Protein AF-A0ABD7GNI4-F1 (afdb_monomer)

Radius of gyration: 13.39 Å; Cα contacts (8 Å, |Δi|>4): 133; chains: 1; bounding box: 30×21×38 Å

Secondary structure (DSSP, 8-state):
--SHHHHHHTTS---S-GGG-EEEEETHHHHHHHHHHHH-TTT--EEEEES--TT--SSTTSTTHHHHHHHHS---S-EEE-

Solvent-accessible surface area (backbone atoms only — not comparable to full-atom values): 4637 Å² total; per-residue (Å²): 128,80,54,69,57,56,58,44,51,77,76,40,100,59,79,88,50,19,78,77,30,70,36,67,27,51,32,65,38,10,34,48,27,49,54,50,31,73,76,35,46,88,60,25,12,27,30,42,22,45,72,41,44,55,67,50,39,99,46,92,89,39,57,23,40,66,58,52,50,60,72,74,47,77,90,66,83,63,47,79,45,114

Structure (mmCIF, N/CA/C/O backbone):
data_AF-A0ABD7GNI4-F1
#
_entry.id   AF-A0ABD7GNI4-F1
#
loop_
_atom_site.group_PDB
_atom_site.id
_atom_site.type_symbol
_atom_site.label_atom_id
_atom_site.label_alt_id
_atom_site.label_comp_id
_atom_site.label_asym_id
_atom_site.label_entity_id
_atom_site.label_seq_id
_atom_site.pdbx_PDB_ins_code
_atom_site.Cartn_x
_atom_site.Cartn_y
_atom_site.Cartn_z
_atom_site.occupancy
_atom_site.B_iso_or_equiv
_atom_site.auth_seq_id
_atom_site.auth_comp_id
_atom_site.auth_asym_id
_atom_site.auth_atom_id
_atom_site.pdbx_PDB_model_num
ATOM 1 N N . ALA A 1 1 ? 2.218 -7.283 7.760 1.00 83.50 1 ALA A N 1
ATOM 2 C CA . ALA A 1 1 ? 0.966 -6.695 8.287 1.00 83.50 1 ALA A CA 1
ATOM 3 C C . ALA A 1 1 ? 0.486 -7.345 9.599 1.00 83.50 1 ALA A C 1
ATOM 5 O O . ALA A 1 1 ? -0.664 -7.155 9.981 1.00 83.50 1 ALA A O 1
ATOM 6 N N . HIS A 1 2 ? 1.345 -8.097 10.301 1.00 93.50 2 HIS A N 1
ATOM 7 C CA . HIS A 1 2 ? 0.920 -9.023 11.363 1.00 93.50 2 HIS A CA 1
ATOM 8 C C . HIS A 1 2 ? 1.261 -8.561 12.782 1.00 93.50 2 HIS A C 1
ATOM 10 O O . HIS A 1 2 ? 0.784 -9.158 13.734 1.00 93.50 2 HIS A O 1
ATOM 16 N N . GLU A 1 3 ? 2.057 -7.502 12.927 1.00 96.19 3 GLU A N 1
ATOM 17 C CA . GLU A 1 3 ? 2.517 -7.032 14.237 1.00 96.19 3 GLU A CA 1
ATOM 18 C C . GLU A 1 3 ? 1.916 -5.666 14.566 1.00 96.19 3 GLU A C 1
ATOM 20 O O . GLU A 1 3 ? 1.043 -5.570 15.422 1.00 96.19 3 GLU A O 1
ATOM 25 N N . LEU A 1 4 ? 2.308 -4.617 13.830 1.00 95.62 4 LEU A N 1
ATOM 26 C CA . LEU A 1 4 ? 1.891 -3.245 14.133 1.00 95.62 4 LEU A CA 1
ATOM 27 C C . L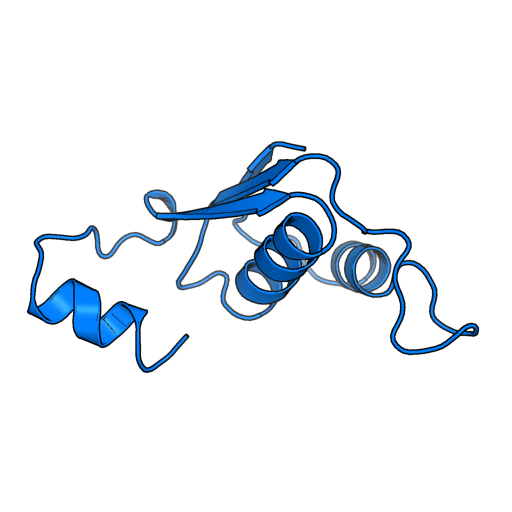EU A 1 4 ? 0.370 -3.045 14.074 1.00 95.62 4 LEU A C 1
ATOM 29 O O . LEU A 1 4 ? -0.202 -2.447 14.977 1.00 95.62 4 LEU A O 1
ATOM 33 N N . LEU A 1 5 ? -0.294 -3.544 13.028 1.00 95.31 5 LEU A N 1
ATOM 34 C CA . LEU A 1 5 ? -1.741 -3.378 12.875 1.00 95.31 5 LEU A CA 1
ATOM 35 C C . LEU A 1 5 ? -2.517 -4.090 14.006 1.00 95.31 5 LEU A C 1
ATOM 37 O O . LEU A 1 5 ? -3.281 -3.405 14.683 1.00 95.31 5 LEU A O 1
ATOM 41 N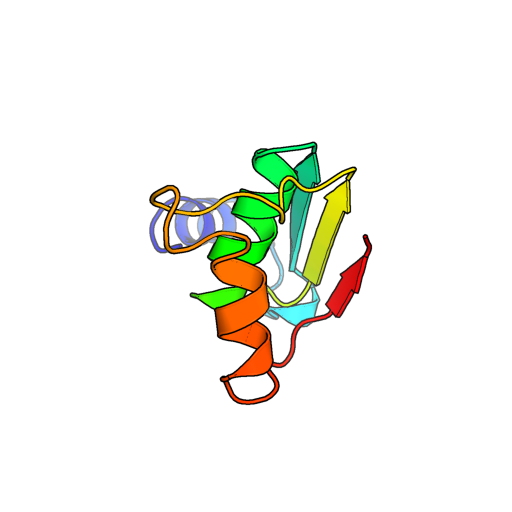 N . PRO A 1 6 ? -2.285 -5.387 14.303 1.00 95.38 6 PRO A N 1
ATOM 42 C CA . PRO A 1 6 ? -2.908 -6.027 15.465 1.00 95.38 6 PRO A CA 1
ATOM 43 C C . PRO A 1 6 ? -2.577 -5.343 16.796 1.00 95.38 6 PRO A C 1
ATOM 45 O O . PRO A 1 6 ? -3.459 -5.164 17.632 1.00 95.38 6 PRO A O 1
ATOM 48 N N . TRP A 1 7 ? -1.330 -4.900 16.988 1.00 97.31 7 TRP A N 1
ATOM 49 C CA . TRP A 1 7 ? -0.920 -4.181 18.198 1.00 97.31 7 TRP A CA 1
ATOM 50 C C . TRP A 1 7 ? -1.680 -2.859 18.386 1.00 97.31 7 TRP A C 1
ATOM 52 O O . TRP A 1 7 ? -2.036 -2.515 19.516 1.00 97.31 7 TRP A O 1
ATOM 62 N N . LEU A 1 8 ? -1.946 -2.136 17.290 1.00 96.69 8 LEU A N 1
ATOM 63 C CA . LEU A 1 8 ? -2.743 -0.909 17.286 1.00 96.69 8 LEU A CA 1
ATOM 64 C C . LEU A 1 8 ? -4.222 -1.198 17.566 1.00 96.69 8 LEU A C 1
ATOM 66 O O . LEU A 1 8 ? -4.815 -0.517 18.396 1.00 96.69 8 LEU A O 1
ATOM 70 N N . GLN A 1 9 ? -4.800 -2.221 16.931 1.00 95.44 9 GLN A N 1
ATOM 71 C CA . GLN A 1 9 ? -6.200 -2.622 17.143 1.00 95.44 9 GLN A CA 1
ATOM 72 C C . GLN A 1 9 ? -6.473 -3.058 18.591 1.00 95.44 9 GLN A C 1
ATOM 74 O O . GLN A 1 9 ? -7.555 -2.826 19.113 1.00 95.44 9 GLN A O 1
ATOM 79 N N . GLN A 1 10 ? -5.481 -3.633 19.277 1.00 96.31 10 GLN A N 1
ATOM 80 C CA . GLN A 1 10 ? -5.593 -3.967 20.703 1.00 96.31 10 GLN A CA 1
ATOM 81 C C . GLN A 1 10 ? -5.609 -2.740 21.628 1.00 96.31 10 GLN A C 1
ATOM 83 O O . GLN A 1 10 ? -6.028 -2.848 22.778 1.00 96.31 10 GLN A O 1
ATOM 88 N N . ARG A 1 11 ? -5.100 -1.590 21.169 1.00 98.00 11 ARG A N 1
ATOM 89 C CA . ARG A 1 11 ? -4.916 -0.376 21.988 1.00 98.00 11 ARG A CA 1
ATOM 90 C C . ARG A 1 11 ? -5.901 0.733 21.662 1.00 98.00 11 ARG A C 1
ATOM 92 O O . ARG A 1 11 ? -6.166 1.576 22.513 1.00 98.00 11 ARG A O 1
ATOM 99 N N . TYR A 1 12 ? -6.420 0.740 20.443 1.00 97.50 12 TYR A N 1
ATOM 100 C CA . TYR A 1 12 ? -7.285 1.783 19.920 1.00 97.50 12 TYR A CA 1
ATOM 101 C C . TYR A 1 12 ? -8.484 1.151 19.217 1.00 97.50 12 TYR A C 1
ATOM 103 O O . TYR A 1 12 ? -8.355 0.109 18.578 1.00 97.50 12 TYR A O 1
ATOM 111 N N . ALA A 1 13 ? -9.637 1.816 19.283 1.00 95.88 13 ALA A N 1
ATOM 112 C CA . ALA A 1 13 ? -10.839 1.418 18.554 1.00 95.88 13 ALA A CA 1
ATOM 113 C C . ALA A 1 13 ? -10.690 1.732 17.052 1.00 95.88 13 ALA A C 1
ATOM 115 O O . ALA A 1 13 ? -11.226 2.718 16.548 1.00 95.88 13 ALA A O 1
ATOM 116 N N . LEU A 1 14 ? -9.892 0.925 16.352 1.00 95.88 14 LEU A N 1
ATOM 117 C CA . LEU A 1 14 ? -9.698 1.009 14.905 1.00 95.88 14 LEU A CA 1
ATOM 118 C C . LEU A 1 14 ? -10.700 0.114 14.175 1.00 95.88 14 LEU A C 1
ATOM 120 O O . LEU A 1 14 ? -11.021 -0.971 14.649 1.00 95.88 14 LEU A O 1
ATOM 124 N N . SER A 1 15 ? -11.139 0.545 12.991 1.00 95.25 15 SER A N 1
ATOM 125 C CA . SER A 1 15 ? -12.034 -0.252 12.147 1.00 95.25 15 SER A CA 1
ATOM 126 C C . SER A 1 15 ? -11.396 -1.580 11.723 1.00 95.25 15 SER A C 1
ATOM 128 O O . SER A 1 15 ? -10.230 -1.638 11.309 1.00 95.25 15 SER A O 1
ATOM 130 N N . GLU A 1 16 ? -12.192 -2.649 11.778 1.00 94.25 16 GLU A N 1
ATOM 131 C CA . GLU A 1 16 ? -11.849 -3.973 11.254 1.00 94.25 16 GLU A CA 1
ATOM 132 C C . GLU A 1 16 ? -12.148 -4.123 9.758 1.00 94.25 16 GLU A C 1
ATOM 134 O O . GLU A 1 16 ? -11.715 -5.098 9.145 1.00 94.25 16 GLU A O 1
ATOM 139 N N . GLU A 1 17 ? -12.705 -3.098 9.116 1.00 97.50 17 GLU A N 1
ATOM 140 C CA . GLU A 1 17 ? -12.925 -3.094 7.673 1.00 97.50 17 GLU A CA 1
ATOM 141 C C . GLU A 1 17 ? -11.676 -2.589 6.928 1.00 97.50 17 GLU A C 1
ATOM 143 O O . GLU A 1 17 ? -11.169 -1.498 7.221 1.00 97.50 17 GLU A O 1
ATOM 148 N N . PRO A 1 18 ? -11.136 -3.336 5.945 1.00 97.38 18 PRO A N 1
ATOM 149 C CA . PRO A 1 18 ? -9.992 -2.883 5.148 1.00 97.38 18 PRO A CA 1
ATOM 150 C C . PRO A 1 18 ? -10.298 -1.598 4.381 1.00 97.38 18 PRO A C 1
ATOM 152 O O . PRO A 1 18 ? -9.424 -0.742 4.236 1.00 97.38 18 PRO A O 1
ATOM 155 N N . ALA A 1 19 ? -11.548 -1.436 3.937 1.00 97.62 19 ALA A N 1
ATOM 156 C CA . ALA A 1 19 ? -12.019 -0.258 3.217 1.00 97.62 19 ALA A CA 1
ATOM 157 C C . ALA A 1 19 ? -11.883 1.040 4.031 1.00 97.62 19 ALA A C 1
ATOM 159 O O . ALA A 1 19 ? -11.809 2.116 3.440 1.00 97.62 19 ALA A O 1
ATOM 160 N N . ASP A 1 20 ? -11.781 0.968 5.358 1.00 97.56 20 ASP A N 1
ATOM 161 C CA . ASP A 1 20 ? -11.617 2.142 6.223 1.00 97.56 20 ASP A CA 1
ATOM 162 C C . ASP A 1 20 ? -10.151 2.498 6.487 1.00 97.56 20 ASP A C 1
ATOM 164 O O . ASP A 1 20 ? -9.853 3.522 7.103 1.00 97.56 20 ASP A O 1
ATOM 168 N N . ARG A 1 21 ? -9.210 1.677 6.013 1.00 97.62 21 ARG A N 1
ATOM 169 C CA . ARG A 1 21 ? -7.782 1.827 6.298 1.00 97.62 21 ARG A CA 1
ATOM 170 C C . ARG A 1 21 ? -7.025 2.339 5.084 1.00 97.62 21 ARG A C 1
ATOM 172 O O . ARG A 1 21 ? -7.050 1.729 4.016 1.00 97.62 21 ARG A O 1
ATOM 179 N N . VAL A 1 22 ? -6.309 3.445 5.286 1.00 98.31 22 VAL A N 1
ATOM 180 C CA . VAL A 1 22 ? -5.463 4.088 4.276 1.00 98.31 22 VAL A CA 1
ATOM 181 C C . VAL A 1 22 ? -3.993 3.875 4.622 1.00 98.31 22 VAL A C 1
ATOM 183 O O . VAL A 1 22 ? -3.558 4.218 5.721 1.00 98.31 22 VAL A O 1
ATOM 186 N N . LEU A 1 23 ? -3.216 3.363 3.669 1.00 98.44 23 LEU A N 1
ATOM 187 C CA . LEU A 1 23 ? -1.759 3.489 3.682 1.00 98.44 23 LEU A CA 1
ATOM 188 C C . LEU A 1 23 ? -1.361 4.739 2.906 1.00 98.44 23 LEU A C 1
ATOM 190 O O . LEU A 1 23 ? -1.836 4.946 1.791 1.00 98.44 23 LEU A O 1
ATOM 194 N N . SER A 1 24 ? -0.504 5.571 3.490 1.00 98.56 24 SER A N 1
ATOM 195 C CA . SER A 1 24 ? -0.071 6.822 2.877 1.00 98.56 24 SER A CA 1
ATOM 196 C C . SER A 1 24 ? 1.440 6.973 2.924 1.00 98.56 24 SER A C 1
ATOM 198 O O . SER A 1 24 ? 2.080 6.606 3.911 1.00 98.56 24 SER A O 1
ATOM 200 N N . GLY A 1 25 ? 2.006 7.555 1.872 1.00 98.56 25 GLY A N 1
ATOM 201 C CA . GLY A 1 25 ? 3.416 7.913 1.836 1.00 98.56 25 GLY A CA 1
ATOM 202 C C . GLY A 1 25 ? 3.798 8.659 0.567 1.00 98.56 25 GLY A C 1
ATOM 203 O O . GLY A 1 25 ? 3.059 8.657 -0.417 1.00 98.56 25 GLY A O 1
ATOM 204 N N . SER A 1 26 ? 4.977 9.282 0.584 1.00 98.50 26 SER A N 1
ATOM 205 C CA . SER A 1 26 ? 5.537 9.988 -0.567 1.00 98.50 26 SER A CA 1
ATOM 206 C C . SER A 1 26 ? 6.757 9.281 -1.149 1.00 98.50 26 SER A C 1
ATOM 208 O O . SER A 1 26 ? 7.462 8.577 -0.424 1.00 98.50 26 SER A O 1
ATOM 210 N N . SER A 1 27 ? 7.028 9.447 -2.448 1.00 98.25 27 SER A N 1
ATOM 211 C CA . SER A 1 27 ? 8.194 8.832 -3.108 1.00 98.25 27 SER A CA 1
ATOM 212 C C . SER A 1 27 ? 8.228 7.308 -2.882 1.00 98.25 27 SER A C 1
ATOM 214 O O . SER A 1 27 ? 7.255 6.606 -3.183 1.00 98.25 27 SER A O 1
ATOM 216 N N . TYR A 1 28 ? 9.298 6.775 -2.290 1.00 98.19 28 TYR A N 1
ATOM 217 C CA . TYR A 1 28 ? 9.388 5.370 -1.887 1.00 98.19 28 TYR A CA 1
ATOM 218 C C . TYR A 1 28 ? 8.314 4.952 -0.878 1.00 98.19 28 TYR A C 1
ATOM 220 O O . TYR A 1 28 ? 7.889 3.802 -0.897 1.00 98.19 28 TYR A O 1
ATOM 228 N N . GLY A 1 29 ? 7.823 5.864 -0.038 1.00 98.56 29 GLY A N 1
ATOM 229 C CA . GLY A 1 29 ? 6.692 5.607 0.854 1.00 98.56 29 GLY A CA 1
ATOM 230 C C . GLY A 1 29 ? 5.378 5.390 0.099 1.00 98.56 29 GLY A C 1
ATOM 231 O O . GLY A 1 29 ? 4.573 4.551 0.503 1.00 98.56 29 GLY A O 1
ATOM 232 N N . GLY A 1 30 ? 5.178 6.083 -1.028 1.00 98.56 30 GLY A N 1
ATOM 233 C CA . GLY A 1 30 ? 4.026 5.862 -1.911 1.00 98.56 30 GLY A CA 1
ATOM 234 C C . GLY A 1 30 ? 4.093 4.489 -2.584 1.00 98.56 30 GLY A C 1
ATOM 235 O O . GLY A 1 30 ? 3.128 3.724 -2.545 1.00 98.56 30 GLY A O 1
ATOM 236 N N . LEU A 1 31 ? 5.281 4.122 -3.084 1.00 98.50 31 LEU A N 1
ATOM 237 C CA . LEU A 1 31 ? 5.554 2.777 -3.604 1.00 98.50 31 LEU A CA 1
ATOM 238 C C . LEU A 1 31 ? 5.330 1.700 -2.531 1.00 98.50 31 LEU A C 1
ATOM 240 O O . LEU A 1 31 ? 4.636 0.718 -2.783 1.00 98.50 31 LEU A O 1
ATOM 244 N N . ALA A 1 32 ? 5.888 1.882 -1.332 1.00 98.50 32 ALA A N 1
ATOM 245 C CA . ALA A 1 32 ? 5.756 0.934 -0.230 1.00 98.50 32 ALA A CA 1
ATOM 246 C C . ALA A 1 32 ? 4.291 0.755 0.189 1.00 98.50 32 ALA A C 1
ATOM 248 O O . ALA A 1 32 ? 3.856 -0.376 0.399 1.00 98.50 32 ALA A O 1
ATOM 249 N N . SER A 1 33 ? 3.518 1.844 0.237 1.00 98.69 33 SER A N 1
ATOM 250 C CA . SER A 1 33 ? 2.078 1.799 0.520 1.00 98.69 33 SER A CA 1
ATOM 251 C C . SER A 1 33 ? 1.333 0.946 -0.509 1.00 98.69 33 SER A C 1
ATOM 253 O O . SER A 1 33 ? 0.579 0.049 -0.129 1.00 98.69 33 SER A O 1
ATOM 255 N N . GLY A 1 34 ? 1.613 1.146 -1.802 1.00 98.31 34 GLY A N 1
ATOM 256 C CA . GLY A 1 34 ? 1.067 0.315 -2.878 1.00 98.31 34 GLY A CA 1
ATOM 257 C C . GLY A 1 34 ? 1.492 -1.154 -2.780 1.00 98.31 34 GLY A C 1
ATOM 258 O O . GLY A 1 34 ? 0.652 -2.043 -2.891 1.00 98.31 34 GLY A O 1
ATOM 259 N N . CYS A 1 35 ? 2.773 -1.425 -2.508 1.00 98.12 35 CYS A N 1
ATOM 260 C CA . CYS A 1 35 ? 3.301 -2.782 -2.332 1.00 98.12 35 CYS A CA 1
ATOM 261 C C . CYS A 1 35 ? 2.641 -3.525 -1.162 1.00 98.12 35 CYS A C 1
ATOM 263 O O . CYS A 1 35 ? 2.347 -4.715 -1.275 1.00 98.12 35 CYS A O 1
ATOM 265 N N . ILE A 1 36 ? 2.427 -2.851 -0.029 1.00 98.31 36 ILE A N 1
ATOM 266 C CA . ILE A 1 36 ? 1.791 -3.458 1.146 1.00 98.31 36 ILE A CA 1
ATOM 267 C C . ILE A 1 36 ? 0.311 -3.723 0.859 1.00 98.31 36 ILE A C 1
ATOM 269 O O . ILE A 1 36 ? -0.148 -4.828 1.136 1.00 98.31 36 ILE A O 1
ATOM 273 N N . ALA A 1 37 ? -0.417 -2.770 0.271 1.00 98.19 37 ALA A N 1
ATOM 274 C CA . ALA A 1 37 ? -1.824 -2.964 -0.082 1.00 98.19 37 ALA A CA 1
ATOM 275 C C . ALA A 1 37 ? -2.015 -4.082 -1.120 1.00 98.19 37 ALA A C 1
ATOM 277 O O . ALA A 1 37 ? -2.916 -4.898 -0.973 1.00 98.19 37 ALA A O 1
ATOM 278 N N . TYR A 1 38 ? -1.128 -4.179 -2.118 1.00 98.06 38 TYR A N 1
ATOM 279 C CA . TYR A 1 38 ? -1.131 -5.274 -3.095 1.00 98.06 38 TYR A CA 1
ATOM 280 C C . TYR A 1 38 ? -0.977 -6.649 -2.433 1.00 98.06 38 TYR A C 1
ATOM 282 O O . TYR A 1 38 ? -1.645 -7.603 -2.814 1.00 98.06 38 TYR A O 1
ATOM 290 N N . ARG A 1 39 ? -0.092 -6.756 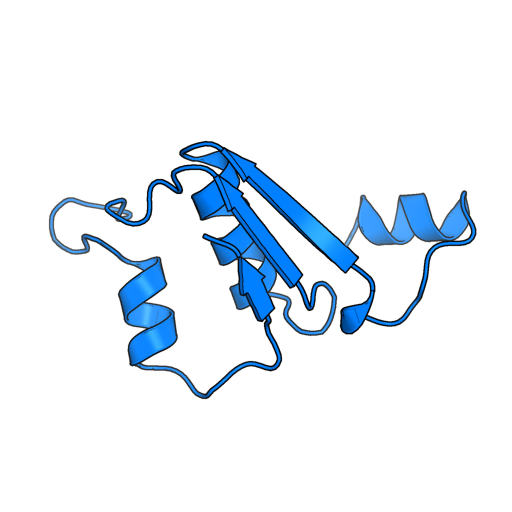-1.433 1.00 97.38 39 ARG A N 1
ATOM 291 C CA . ARG A 1 39 ? 0.179 -8.019 -0.728 1.00 97.38 39 ARG A CA 1
ATOM 292 C C . ARG A 1 39 ? -0.866 -8.369 0.328 1.00 97.38 39 ARG A C 1
ATOM 294 O O . ARG A 1 39 ? -0.987 -9.542 0.658 1.00 97.38 39 ARG A O 1
ATOM 301 N N . TYR A 1 40 ? -1.551 -7.369 0.880 1.00 97.94 40 TYR A N 1
ATOM 302 C CA . TYR A 1 40 ? -2.495 -7.531 1.988 1.00 97.94 40 TYR A CA 1
ATOM 303 C C . TYR A 1 40 ? -3.800 -6.738 1.761 1.00 97.94 40 TYR A C 1
ATOM 305 O O . TYR A 1 40 ? -4.154 -5.888 2.596 1.00 97.94 40 TYR A O 1
ATOM 313 N N . PRO A 1 41 ? -4.517 -6.958 0.641 1.00 97.62 41 PRO A N 1
ATOM 314 C CA . PRO A 1 41 ? -5.750 -6.229 0.331 1.00 97.62 41 PRO A CA 1
ATOM 315 C C . PRO A 1 41 ? -6.866 -6.505 1.349 1.00 97.62 41 PRO A C 1
ATOM 317 O O . PRO A 1 41 ? -7.726 -5.659 1.581 1.00 97.62 41 PRO A O 1
ATOM 320 N N . GLU A 1 42 ? -6.810 -7.643 2.041 1.00 97.25 42 GLU A N 1
ATOM 321 C CA . GLU A 1 42 ? -7.692 -8.007 3.153 1.00 97.25 42 GLU A CA 1
ATOM 322 C C . GLU A 1 42 ? -7.409 -7.222 4.444 1.00 97.25 42 GLU A C 1
ATOM 324 O O . GLU A 1 42 ? -8.083 -7.417 5.453 1.00 97.25 42 GLU A O 1
ATOM 329 N N . ARG A 1 43 ? -6.398 -6.343 4.453 1.00 97.06 43 ARG A N 1
ATOM 330 C CA . ARG A 1 43 ? -6.043 -5.503 5.611 1.00 97.06 43 ARG A CA 1
ATOM 331 C C . ARG A 1 43 ? -6.012 -4.016 5.300 1.00 97.06 43 ARG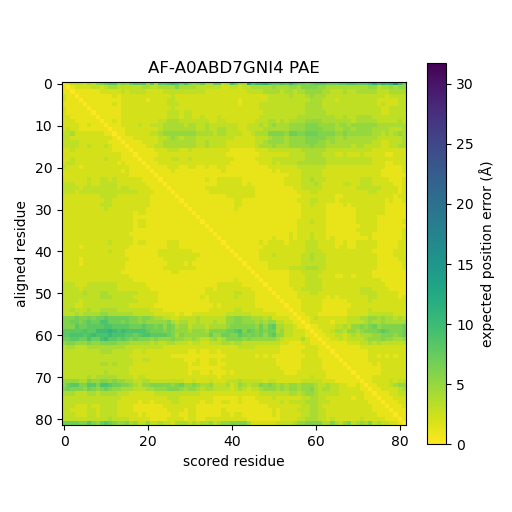 A C 1
ATOM 333 O O . ARG A 1 43 ? -6.225 -3.224 6.218 1.00 97.06 43 ARG A O 1
ATOM 340 N N . PHE A 1 44 ? -5.743 -3.628 4.060 1.00 98.00 44 PHE A N 1
ATOM 341 C CA . PHE A 1 44 ? -5.688 -2.229 3.646 1.00 98.00 44 PHE A CA 1
ATOM 342 C C . PHE A 1 44 ? -6.396 -2.071 2.306 1.00 98.00 44 PHE A C 1
ATOM 344 O O . PHE A 1 44 ? -5.915 -2.578 1.301 1.00 98.00 44 PHE A O 1
ATOM 351 N N . GLY A 1 45 ? -7.521 -1.360 2.298 1.00 98.25 45 GLY A N 1
ATOM 352 C CA . GLY A 1 45 ? -8.342 -1.148 1.106 1.00 98.25 45 GLY A CA 1
ATOM 353 C C . GLY A 1 45 ? -8.032 0.148 0.360 1.00 98.25 45 GLY A C 1
ATOM 354 O O . GLY A 1 45 ? -8.492 0.331 -0.766 1.00 98.25 45 GLY A O 1
ATOM 355 N N . LYS A 1 46 ? -7.278 1.075 0.963 1.00 98.75 46 LYS A N 1
ATOM 356 C CA . LYS A 1 46 ? -7.005 2.393 0.377 1.00 98.75 46 LYS A CA 1
ATOM 357 C C . LYS A 1 46 ? -5.520 2.734 0.403 1.00 98.75 46 LYS A C 1
ATOM 359 O O . LYS A 1 46 ? -4.819 2.459 1.379 1.00 98.75 46 LYS A O 1
ATOM 364 N N . VAL A 1 47 ? -5.061 3.398 -0.653 1.00 98.81 47 VAL A N 1
ATOM 365 C CA . VAL A 1 47 ? -3.697 3.921 -0.774 1.00 98.81 47 VAL A CA 1
ATOM 366 C C . VAL A 1 47 ? -3.744 5.393 -1.167 1.00 98.81 47 VAL A C 1
ATOM 368 O O . VAL A 1 47 ? -4.387 5.749 -2.150 1.00 98.81 47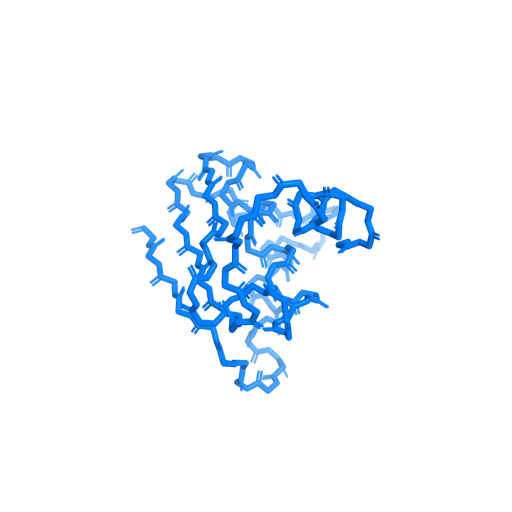 VAL A O 1
ATOM 371 N N . LEU A 1 48 ? -3.029 6.232 -0.420 1.00 98.75 48 LEU A N 1
ATOM 372 C CA . LEU A 1 48 ? -2.714 7.614 -0.771 1.00 98.75 48 LEU A CA 1
ATOM 373 C C . LEU A 1 48 ? -1.221 7.700 -1.108 1.00 98.75 48 LEU A C 1
ATOM 375 O O . LEU A 1 48 ? -0.368 7.778 -0.226 1.00 98.75 48 LEU A O 1
ATOM 379 N N . SER A 1 49 ? -0.888 7.647 -2.391 1.00 98.56 49 SER A N 1
ATOM 380 C CA . SER A 1 49 ? 0.498 7.681 -2.853 1.00 98.56 49 SER A CA 1
ATOM 381 C C . SER A 1 49 ? 0.841 9.068 -3.378 1.00 98.56 49 SER A C 1
ATOM 383 O O . SER A 1 49 ? 0.325 9.478 -4.403 1.00 98.56 49 SER A O 1
ATOM 385 N N . LEU A 1 50 ? 1.776 9.759 -2.732 1.00 98.56 50 LEU A N 1
ATOM 386 C CA . LEU A 1 50 ? 2.188 11.109 -3.116 1.00 98.56 50 LEU A CA 1
ATOM 387 C C . LEU A 1 50 ? 3.497 11.062 -3.916 1.00 98.56 50 LEU A C 1
ATOM 389 O O . LEU A 1 50 ? 4.569 10.846 -3.353 1.00 98.56 50 LEU A O 1
ATOM 393 N N . SER A 1 51 ? 3.444 11.270 -5.235 1.00 97.88 51 SER A N 1
ATOM 394 C CA . SER A 1 51 ? 4.636 11.139 -6.104 1.00 97.88 51 SER A CA 1
ATOM 395 C C . SER A 1 51 ? 5.329 9.774 -5.952 1.00 97.88 51 SER A C 1
ATOM 397 O O . SER A 1 51 ? 6.544 9.697 -5.777 1.00 97.88 51 SER A O 1
ATOM 399 N N . GLY A 1 52 ? 4.544 8.692 -5.936 1.00 98.19 52 GLY A N 1
ATOM 400 C CA . GLY A 1 52 ? 5.041 7.339 -5.688 1.00 98.19 52 GLY A CA 1
ATOM 401 C C . GLY A 1 52 ? 6.107 6.903 -6.696 1.00 98.19 52 GLY A C 1
ATOM 402 O O . GLY A 1 52 ? 5.942 7.085 -7.902 1.00 98.19 52 GLY A O 1
ATOM 403 N N . SER A 1 53 ? 7.185 6.283 -6.210 1.00 98.38 53 SER A N 1
ATOM 404 C CA . SER A 1 53 ? 8.313 5.811 -7.031 1.00 98.38 53 SER A CA 1
ATOM 405 C C . SER A 1 53 ? 7.983 4.546 -7.838 1.00 98.38 53 SER A C 1
ATOM 407 O O . SER A 1 53 ? 8.721 3.565 -7.804 1.00 98.38 53 SER A O 1
ATOM 409 N N . PHE A 1 54 ? 6.867 4.537 -8.571 1.00 98.00 54 PHE A N 1
ATOM 410 C CA . PHE A 1 54 ? 6.392 3.382 -9.344 1.00 98.00 54 PHE A CA 1
ATOM 411 C C . PHE A 1 54 ? 7.263 3.038 -10.558 1.00 98.00 54 PHE A C 1
ATOM 413 O O . PHE A 1 54 ? 7.016 2.027 -11.200 1.00 98.00 54 PHE A O 1
ATOM 420 N N . TRP A 1 55 ? 8.292 3.834 -10.859 1.00 97.44 55 TRP A N 1
ATOM 421 C CA . TRP A 1 55 ? 9.364 3.477 -11.792 1.00 97.44 55 TRP A CA 1
ATOM 422 C C . TRP A 1 55 ? 10.277 2.369 -11.247 1.00 97.44 55 TRP A C 1
ATOM 424 O O . TRP A 1 55 ? 10.908 1.661 -12.031 1.00 97.44 55 TRP A O 1
ATOM 434 N N . TRP A 1 56 ? 10.336 2.205 -9.922 1.00 97.81 56 TRP A N 1
ATOM 435 C CA . TRP A 1 56 ? 11.243 1.277 -9.255 1.00 97.81 56 TRP A CA 1
ATOM 436 C C . TRP A 1 56 ? 11.013 -0.183 -9.666 1.00 97.81 56 TRP A C 1
ATOM 438 O O . TRP A 1 56 ? 9.885 -0.630 -9.907 1.00 97.81 56 TRP A O 1
ATOM 448 N N . GLY A 1 57 ? 12.112 -0.929 -9.693 1.00 95.38 57 GLY A N 1
ATOM 449 C CA . GLY A 1 57 ? 12.171 -2.372 -9.866 1.00 95.38 57 GLY A CA 1
ATOM 450 C C . GLY A 1 57 ? 13.251 -2.970 -8.961 1.00 95.38 57 GLY A C 1
ATOM 451 O O . GLY A 1 57 ? 14.148 -2.238 -8.539 1.00 95.38 57 GLY A O 1
ATOM 452 N N . PRO A 1 58 ? 13.191 -4.278 -8.655 1.00 92.69 58 PRO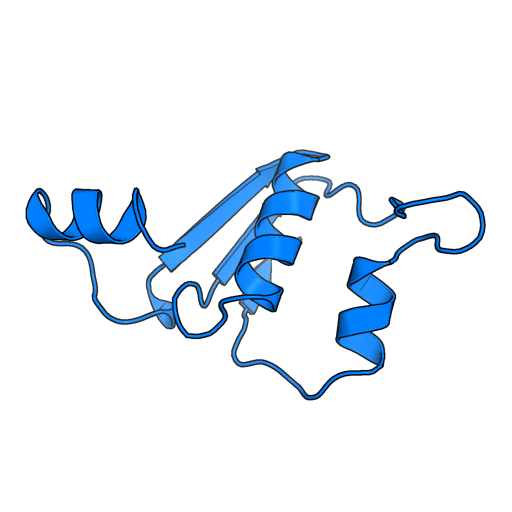 A N 1
ATOM 453 C CA . PRO A 1 58 ? 14.232 -4.952 -7.876 1.00 92.69 58 PRO A CA 1
ATOM 454 C C . PRO A 1 58 ? 15.603 -4.916 -8.570 1.00 92.69 58 PRO A C 1
ATOM 456 O O . PRO A 1 58 ? 16.628 -4.954 -7.895 1.00 92.69 58 PRO A O 1
ATOM 459 N N . ASP A 1 59 ? 15.611 -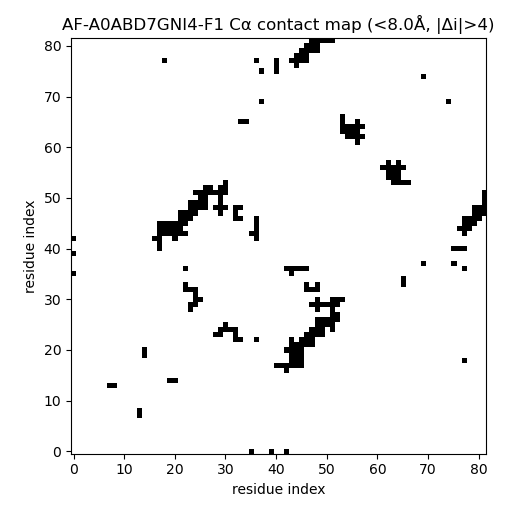4.810 -9.899 1.00 94.12 59 ASP A N 1
ATOM 460 C CA . ASP A 1 59 ? 16.785 -4.661 -10.753 1.00 94.12 59 ASP A CA 1
ATOM 461 C C . ASP A 1 59 ? 16.420 -3.887 -12.040 1.00 94.12 59 ASP A C 1
ATOM 463 O O . ASP A 1 59 ? 15.249 -3.576 -12.290 1.00 94.12 59 ASP A O 1
ATOM 467 N N . GLU A 1 60 ? 17.425 -3.580 -12.866 1.00 91.12 60 GLU A N 1
ATOM 468 C CA . GLU A 1 60 ? 17.263 -2.836 -14.127 1.00 91.12 60 GLU A CA 1
ATOM 469 C C . GLU A 1 60 ? 16.425 -3.573 -15.186 1.00 91.12 60 GLU A C 1
ATOM 471 O O . GLU A 1 60 ? 15.871 -2.941 -16.087 1.00 91.12 60 GLU A O 1
ATOM 476 N N . GLN A 1 61 ? 16.302 -4.899 -15.092 1.00 94.44 61 GLN A N 1
ATOM 477 C CA . GLN A 1 61 ? 15.549 -5.720 -16.046 1.00 94.44 61 GLN A CA 1
ATOM 478 C C . GLN A 1 61 ? 14.050 -5.748 -15.712 1.00 94.44 61 GLN A C 1
ATOM 480 O O . GLN A 1 61 ? 13.217 -6.073 -16.566 1.00 94.44 61 GLN A O 1
ATOM 485 N N . GLN A 1 62 ? 13.684 -5.369 -14.486 1.00 92.56 62 GLN A N 1
ATOM 486 C CA . GLN A 1 62 ? 12.317 -5.414 -13.973 1.00 92.56 62 GLN A CA 1
ATOM 487 C C . GLN A 1 62 ? 11.788 -4.036 -13.531 1.00 92.56 62 GLN A C 1
ATOM 489 O O . GLN A 1 62 ? 11.248 -3.920 -12.426 1.00 92.56 62 GLN A O 1
ATOM 494 N N . PRO A 1 63 ? 11.877 -2.981 -14.367 1.00 95.62 63 PRO A N 1
ATOM 495 C CA . PRO A 1 63 ? 11.373 -1.666 -13.996 1.00 95.62 63 PRO A CA 1
ATOM 496 C C . PRO A 1 63 ? 9.854 -1.699 -13.824 1.00 95.62 63 PRO A C 1
ATOM 498 O O . PRO A 1 63 ? 9.149 -2.490 -14.464 1.00 95.62 63 PRO A O 1
ATOM 501 N N . GLN A 1 64 ? 9.343 -0.791 -12.995 1.00 97.25 64 GLN A N 1
ATOM 502 C CA . GLN A 1 64 ? 7.914 -0.679 -12.695 1.00 97.25 64 GLN A CA 1
ATOM 503 C C . GLN A 1 64 ? 7.301 -1.984 -12.174 1.00 97.25 64 GLN A C 1
ATOM 505 O O . GLN A 1 64 ? 6.166 -2.334 -12.512 1.00 97.25 64 GLN A O 1
ATOM 510 N N . TRP A 1 65 ? 8.056 -2.724 -11.358 1.00 97.38 65 TRP A N 1
ATOM 511 C CA . TRP A 1 65 ? 7.697 -4.081 -10.946 1.00 97.38 65 TRP A CA 1
ATOM 512 C C . TRP A 1 65 ? 6.270 -4.163 -10.391 1.00 97.38 65 TRP A C 1
ATOM 514 O O . TRP A 1 65 ? 5.494 -5.012 -10.828 1.00 97.38 65 TRP A O 1
ATOM 524 N N . LEU A 1 66 ? 5.894 -3.240 -9.497 1.00 97.62 66 LEU A N 1
ATOM 525 C CA . LEU A 1 66 ? 4.568 -3.228 -8.875 1.00 97.62 66 LEU A CA 1
ATOM 526 C C . LEU A 1 66 ? 3.447 -2.970 -9.893 1.00 97.62 66 LEU A C 1
ATOM 528 O O . LEU A 1 66 ? 2.418 -3.637 -9.842 1.00 97.62 66 LEU A O 1
ATOM 532 N N . VAL A 1 67 ? 3.647 -2.043 -10.836 1.00 97.38 67 VAL A N 1
ATOM 533 C CA . VAL A 1 67 ? 2.659 -1.746 -11.890 1.00 97.38 67 VAL A CA 1
ATOM 534 C C . VAL A 1 67 ? 2.405 -2.992 -12.734 1.00 97.38 67 VAL A C 1
ATOM 536 O O . VAL A 1 67 ? 1.256 -3.323 -13.016 1.00 97.38 67 VAL A O 1
ATOM 539 N N . ARG A 1 68 ? 3.467 -3.731 -13.075 1.00 97.25 68 ARG A N 1
ATOM 540 C CA . ARG A 1 68 ? 3.357 -4.994 -13.817 1.00 97.25 68 ARG A CA 1
ATOM 541 C C . ARG A 1 68 ? 2.596 -6.065 -13.036 1.00 97.25 68 ARG A C 1
ATOM 543 O O . ARG A 1 68 ? 1.816 -6.788 -13.645 1.00 97.25 68 ARG A O 1
ATOM 550 N N . GLN A 1 69 ? 2.776 -6.142 -11.715 1.00 97.25 69 GLN A N 1
ATOM 551 C CA . GLN A 1 69 ? 2.004 -7.070 -10.880 1.00 97.25 69 GLN A CA 1
ATOM 552 C C . GLN A 1 69 ? 0.502 -6.763 -10.939 1.00 97.25 69 GLN A C 1
ATOM 554 O O . GLN A 1 69 ? -0.300 -7.659 -11.177 1.00 97.25 69 GLN A O 1
ATOM 559 N N . PHE A 1 70 ? 0.125 -5.489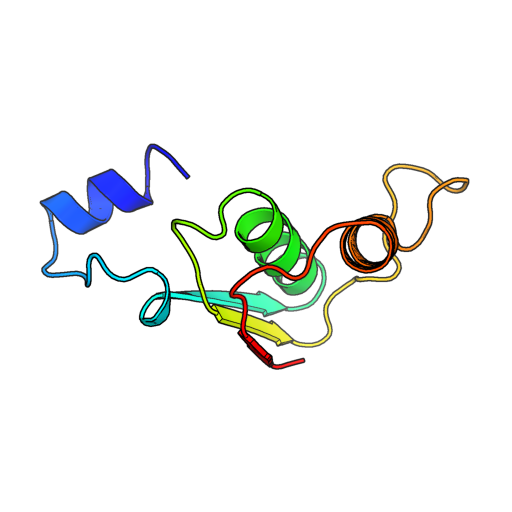 -10.797 1.00 96.94 70 PHE A N 1
ATOM 560 C CA . PHE A 1 70 ? -1.274 -5.066 -10.913 1.00 96.94 70 PHE A CA 1
ATOM 561 C C . PHE A 1 70 ? -1.856 -5.281 -12.312 1.00 96.94 70 PHE A C 1
ATOM 563 O O . PHE A 1 70 ? -3.029 -5.614 -12.431 1.00 96.94 70 PHE A O 1
ATOM 570 N N . ALA A 1 71 ? -1.057 -5.089 -13.363 1.00 97.00 71 ALA A N 1
ATOM 571 C CA . ALA A 1 71 ? -1.502 -5.295 -14.739 1.00 97.00 71 ALA A CA 1
ATOM 572 C C . ALA A 1 71 ? -1.706 -6.781 -15.088 1.00 97.00 71 ALA A C 1
ATOM 574 O O . ALA A 1 71 ? -2.553 -7.094 -15.919 1.00 97.00 71 ALA A O 1
ATOM 575 N N . ALA A 1 72 ? -0.922 -7.680 -14.485 1.00 97.12 72 ALA A N 1
ATOM 576 C CA . ALA A 1 72 ? -0.988 -9.120 -14.738 1.00 97.12 72 ALA A CA 1
ATOM 577 C C . ALA A 1 72 ? -1.957 -9.869 -13.805 1.00 97.12 72 ALA A C 1
ATOM 579 O O . ALA A 1 72 ? -2.416 -10.957 -14.150 1.00 97.12 72 ALA A O 1
ATOM 580 N N . GLY A 1 73 ? -2.220 -9.325 -12.616 1.00 94.62 73 GLY A N 1
ATOM 581 C CA . GLY A 1 73 ? -3.079 -9.936 -11.606 1.00 94.62 73 GLY A CA 1
ATOM 582 C C . GLY A 1 73 ? -4.568 -9.648 -11.796 1.00 94.62 73 GLY A C 1
ATOM 583 O O . GLY A 1 73 ? -4.987 -8.848 -12.631 1.00 94.62 73 GLY A O 1
ATOM 584 N N . GLU A 1 74 ? -5.383 -10.293 -10.964 1.00 95.88 74 GLU A N 1
ATOM 585 C CA . GLU A 1 74 ? -6.805 -9.975 -10.863 1.00 95.88 74 GLU A CA 1
ATOM 586 C C . GLU A 1 74 ? -7.030 -8.609 -10.205 1.00 95.88 74 GLU A C 1
ATOM 588 O O . GLU A 1 74 ? -6.202 -8.090 -9.448 1.00 95.88 74 GLU A O 1
ATOM 593 N N . ARG A 1 75 ? -8.201 -8.022 -10.466 1.00 96.44 75 ARG A N 1
ATOM 594 C CA . ARG A 1 75 ? -8.577 -6.746 -9.864 1.00 96.44 75 ARG A CA 1
ATOM 595 C C . ARG A 1 75 ? -8.795 -6.912 -8.360 1.00 96.44 75 ARG A C 1
ATOM 597 O O . ARG A 1 75 ? -9.786 -7.491 -7.927 1.00 96.44 75 ARG A O 1
ATOM 604 N N . LEU A 1 76 ? -7.903 -6.319 -7.574 1.00 97.81 76 LEU A N 1
ATOM 605 C CA . LEU A 1 76 ? -8.013 -6.267 -6.118 1.00 97.81 76 LEU A CA 1
ATOM 606 C C . LEU A 1 76 ? -9.039 -5.209 -5.660 1.00 97.81 76 LEU A C 1
ATOM 608 O O . LEU A 1 76 ? -9.228 -4.202 -6.352 1.00 97.81 76 LEU A O 1
ATOM 612 N N . PRO A 1 77 ? -9.667 -5.378 -4.478 1.00 97.62 77 PRO A N 1
ATOM 613 C CA . PRO A 1 77 ? -10.604 -4.414 -3.895 1.00 97.62 77 PRO A CA 1
ATOM 614 C C . PRO A 1 77 ? -9.867 -3.215 -3.266 1.00 97.62 77 PRO A C 1
ATOM 616 O O . PRO A 1 77 ? -10.035 -2.904 -2.089 1.00 97.62 77 PRO A O 1
ATOM 619 N N . LEU A 1 78 ? -9.012 -2.556 -4.051 1.00 98.19 78 LEU A N 1
ATOM 620 C CA . LEU A 1 78 ? -8.187 -1.429 -3.626 1.00 98.19 78 LEU A CA 1
ATOM 621 C C . LEU A 1 78 ? -8.630 -0.132 -4.302 1.00 98.19 78 LEU A C 1
ATOM 623 O O . LEU A 1 78 ? -8.952 -0.110 -5.492 1.00 98.19 78 LEU A O 1
ATOM 627 N N . VAL A 1 79 ? -8.572 0.968 -3.556 1.00 98.44 79 VAL A N 1
ATOM 628 C CA . VAL A 1 79 ? -8.782 2.327 -4.066 1.00 98.44 79 VAL A CA 1
ATOM 629 C C . VAL A 1 79 ? -7.485 3.115 -3.927 1.00 98.44 79 VAL A C 1
ATOM 631 O O . VAL A 1 79 ? -6.942 3.243 -2.831 1.00 98.44 79 VAL A O 1
ATOM 634 N N . PHE A 1 80 ? -6.998 3.662 -5.038 1.00 98.12 80 PHE A N 1
ATOM 635 C CA . PHE A 1 80 ? -5.791 4.482 -5.075 1.00 98.12 80 PHE A CA 1
ATOM 636 C C . PHE A 1 80 ? -6.134 5.954 -5.297 1.00 98.12 80 PHE A C 1
ATOM 638 O O . PHE A 1 80 ? -6.937 6.289 -6.167 1.00 98.12 80 PHE A O 1
ATOM 645 N N . PHE A 1 81 ? -5.463 6.815 -4.542 1.00 98.25 81 PHE A N 1
ATOM 646 C CA . PHE A 1 81 ? -5.258 8.221 -4.861 1.00 98.25 81 PHE A CA 1
ATOM 647 C C . PHE A 1 81 ? -3.766 8.414 -5.154 1.00 98.25 81 PHE A C 1
ATOM 649 O O . PHE A 1 81 ? -2.931 7.980 -4.352 1.00 98.25 81 PHE A O 1
ATOM 656 N N . LEU A 1 82 ? -3.444 9.005 -6.307 1.00 93.25 82 LEU A N 1
ATOM 657 C CA . LEU A 1 82 ? -2.089 9.124 -6.862 1.00 93.25 82 LEU A CA 1
ATOM 658 C C . LEU A 1 82 ? -1.705 10.587 -7.102 1.00 93.25 82 LEU A C 1
ATOM 660 O O . LEU A 1 82 ? -2.623 11.368 -7.436 1.00 93.25 82 LEU A O 1
#

Foldseek 3Di:
DPPPVVVCVVVDVDDQAQLRAEQEDEACSQVVRLVVCLVCVSRHAEYEYHPYNLQDDPDPVQGSVSVVCCVPDDDGNHYYDD

Organism: NCBI:txid1812935

pLDDT: mean 96.91, std 2.21, range [83.5, 98.8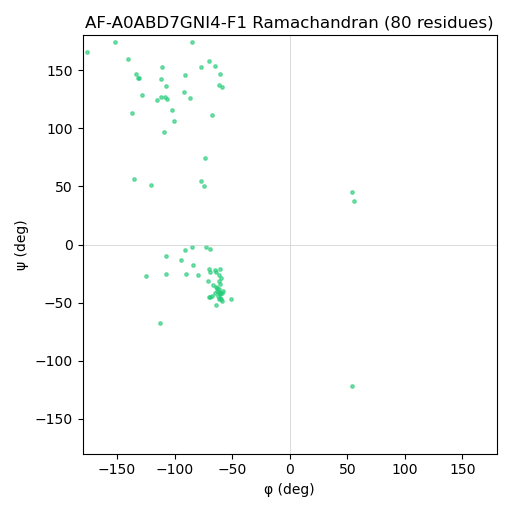1]

InterPro domains:
  IPR000801 Esterase-like [PF00756] (2-68)
  IPR029058 Alpha/Beta hydrolase fold [G3DSA:3.40.50.1820] (1-82)
  IPR029058 Alpha/Beta hydrolase fold [SSF53474] (1-79)
  IPR050583 Mycobacterial A85 antigen [PTHR48098] (2-82)

Mean predicted aligned error: 2.43 Å

Nearest PDB structures (foldseek):
  2b20-assembly1_A  TM=8.045E-01  e=3.012E-06  Shigella flexneri 2a str. 2457T
  3c8d-assembly6_C  TM=8.484E-01  e=1.052E-05  Shigella flexneri 2a str. 2457T
  3c8h-assembly1_A  TM=8.406E-01  e=1.667E-05  Shigella flexneri 2a str. 2457T
  3c87-assembly3_A  TM=8.420E-01  e=2.317E-05  Shigella flexneri 2a str. 2457T
  3c8d-assembly6_D  TM=8.487E-01  e=4.780E-05  Shigella flexneri 2a str. 2457T

Sequence (82 aa):
AHELLPWLQQRYALSEEPADRVLSGSSYGGLASGCIAYRYPERFGKVLSLSGSFWWGPDEQQPQWLVRQFAAGERLPLVFFL